Protein AF-A0A226D489-F1 (afdb_monomer_lite)

Sequence (156 aa):
MLGKVRIAKLCAIFLLNLNFVGNIFVGGELDENGRYFLPGKKYPLTLLPILDELDVPSVFRRTHYLKFIFKCVFFEGHCDLIGKWLKPRAMAALFGTCLGCTPFQERNLERWLLGLIDANPTLFRAAMVKVCVDMDVPVGQEDFALLGPFLPTKNS

Foldseek 3Di:
DPPPVVVVCVVVVVVVCLVVDPDPPPDFDAPPVRAGDDPDPPAGQEEDCVCLPDPLLVCLLPVVNVVQLLLLQLHVHDDDPSSSNCNVQVLVLLSLHGGSYDPSCSVCSVVSLVSNCVSPVLSNLLSVLSSCVVVVHDDDPVSVVSCVVNDDDPPD

Organism: Folsomia candida (NCBI:txid158441)

Structure (mmCIF, N/CA/C/O backbone):
data_AF-A0A226D489-F1
#
_entry.id   AF-A0A226D489-F1
#
loop_
_atom_site.group_PDB
_atom_site.id
_atom_site.type_symbol
_atom_site.label_atom_id
_atom_site.label_alt_id
_atom_site.label_comp_id
_atom_site.label_asym_id
_atom_site.label_entity_id
_atom_site.label_seq_id
_atom_site.pdbx_PDB_ins_code
_atom_site.Cartn_x
_atom_site.Cartn_y
_atom_site.Cartn_z
_atom_site.occupancy
_atom_site.B_iso_or_equiv
_atom_site.auth_seq_id
_atom_site.auth_comp_id
_atom_site.auth_asym_id
_atom_site.auth_atom_id
_atom_site.pdbx_PDB_model_num
ATOM 1 N N . MET A 1 1 ? -0.558 6.599 32.856 1.00 37.06 1 MET A N 1
ATOM 2 C CA . MET A 1 1 ? 0.273 6.711 31.633 1.00 37.06 1 MET A CA 1
ATOM 3 C C . MET A 1 1 ? 0.969 5.375 31.326 1.00 37.06 1 MET A C 1
ATOM 5 O O . MET A 1 1 ? 2.162 5.252 31.548 1.00 37.06 1 MET A O 1
ATOM 9 N N . LEU A 1 2 ? 0.240 4.351 30.857 1.00 36.00 2 LEU A N 1
ATOM 10 C CA . LEU A 1 2 ? 0.793 2.990 30.654 1.00 36.00 2 LEU A CA 1
ATOM 11 C C . LEU A 1 2 ? 0.179 2.236 29.448 1.00 36.00 2 LEU A C 1
ATOM 13 O O . LEU A 1 2 ? 0.184 1.012 29.406 1.00 36.00 2 LEU A O 1
ATOM 17 N N . GLY A 1 3 ? -0.359 2.960 28.455 1.00 33.47 3 GLY A N 1
ATOM 18 C CA . GLY A 1 3 ? -1.079 2.366 27.312 1.00 33.47 3 GLY A CA 1
ATOM 19 C C . GLY A 1 3 ? -0.326 2.336 25.975 1.00 33.47 3 GLY A C 1
ATOM 20 O O . GLY A 1 3 ? -0.698 1.587 25.082 1.00 33.47 3 GLY A O 1
ATOM 21 N N . LYS A 1 4 ? 0.760 3.104 25.812 1.00 39.41 4 LYS A N 1
ATOM 22 C CA . LYS A 1 4 ? 1.386 3.330 24.490 1.00 39.41 4 LYS A CA 1
ATOM 23 C C . LYS A 1 4 ? 2.412 2.269 24.051 1.00 39.41 4 LYS A C 1
ATOM 25 O O . LYS A 1 4 ? 2.913 2.340 22.937 1.00 39.41 4 LYS A O 1
ATOM 30 N N . VAL A 1 5 ? 2.732 1.280 24.893 1.00 41.31 5 VAL A N 1
ATOM 31 C CA . VAL A 1 5 ? 3.895 0.382 24.684 1.00 41.31 5 VAL A CA 1
ATOM 32 C C . VAL A 1 5 ? 3.515 -1.010 24.143 1.00 41.31 5 VAL A C 1
ATOM 34 O O . VAL A 1 5 ? 4.391 -1.770 23.738 1.00 41.31 5 VAL A O 1
ATOM 37 N N . ARG A 1 6 ? 2.226 -1.376 24.083 1.00 44.31 6 ARG A N 1
ATOM 38 C CA . ARG A 1 6 ? 1.825 -2.754 23.723 1.00 44.31 6 ARG A CA 1
ATOM 39 C C . ARG A 1 6 ? 1.737 -3.022 22.214 1.00 44.31 6 ARG A C 1
ATOM 41 O O . ARG A 1 6 ? 2.164 -4.088 21.789 1.00 44.31 6 ARG A O 1
ATOM 48 N N . ILE A 1 7 ? 1.305 -2.060 21.396 1.00 45.75 7 ILE A N 1
ATOM 49 C CA . ILE A 1 7 ? 1.211 -2.249 19.931 1.00 45.75 7 ILE A CA 1
ATOM 50 C C . ILE A 1 7 ? 2.583 -2.118 19.260 1.00 45.75 7 ILE A C 1
ATOM 52 O O . ILE A 1 7 ? 2.908 -2.912 18.383 1.00 45.75 7 ILE A O 1
ATOM 56 N N . ALA A 1 8 ? 3.440 -1.207 19.739 1.00 39.81 8 ALA A N 1
ATOM 57 C CA . ALA A 1 8 ? 4.827 -1.138 19.281 1.00 39.81 8 ALA A CA 1
ATOM 58 C C . ALA A 1 8 ? 5.582 -2.441 19.582 1.00 39.81 8 ALA A C 1
ATOM 60 O O . ALA A 1 8 ? 6.357 -2.887 18.750 1.00 39.81 8 ALA A O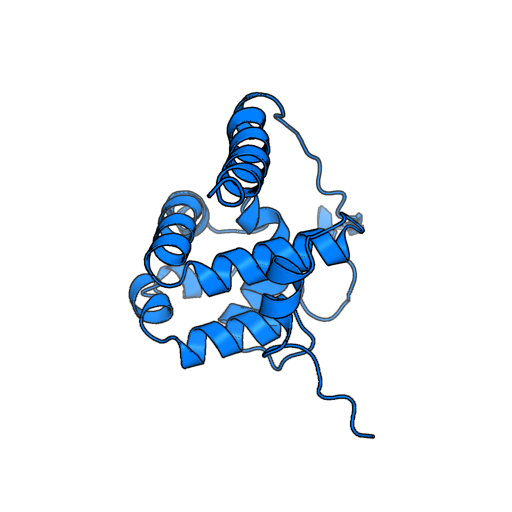 1
ATOM 61 N N . LYS A 1 9 ? 5.307 -3.104 20.718 1.00 37.34 9 LYS A N 1
ATOM 62 C CA . LYS A 1 9 ? 5.885 -4.420 21.029 1.00 37.34 9 LYS A CA 1
ATOM 63 C C . LYS A 1 9 ? 5.275 -5.560 20.217 1.00 37.34 9 LYS A C 1
ATOM 65 O O . LYS A 1 9 ? 6.021 -6.447 19.851 1.00 37.34 9 LYS A O 1
ATOM 70 N N . LEU A 1 10 ? 3.983 -5.551 19.892 1.00 44.59 10 LEU A N 1
ATOM 71 C CA . LEU A 1 10 ? 3.381 -6.604 19.059 1.00 44.59 10 LEU A CA 1
ATOM 72 C C . LEU A 1 10 ? 3.805 -6.499 17.586 1.00 44.59 10 LEU A C 1
ATOM 74 O O . LEU A 1 10 ? 4.189 -7.508 17.008 1.00 44.59 10 LEU A O 1
ATOM 78 N N . CYS A 1 11 ? 3.862 -5.288 17.017 1.00 43.69 11 CYS A N 1
ATOM 79 C CA . CYS A 1 11 ? 4.465 -5.070 15.697 1.00 43.69 11 CYS A CA 1
ATOM 80 C C . CYS A 1 11 ? 5.979 -5.308 15.709 1.00 43.69 11 CYS A C 1
ATOM 82 O O . CYS A 1 11 ? 6.475 -5.944 14.794 1.00 43.69 11 CYS A O 1
ATOM 84 N N . ALA A 1 12 ? 6.722 -4.876 16.737 1.00 44.38 12 ALA A N 1
ATOM 85 C CA . ALA A 1 12 ? 8.160 -5.144 16.813 1.00 44.38 12 ALA A CA 1
ATOM 86 C C . ALA A 1 12 ? 8.476 -6.621 17.061 1.00 44.38 12 ALA A C 1
ATOM 88 O O . ALA A 1 12 ? 9.465 -7.097 16.535 1.00 44.38 12 ALA A O 1
ATOM 89 N N . ILE A 1 13 ? 7.658 -7.372 17.803 1.00 46.84 13 ILE A N 1
ATOM 90 C CA . ILE A 1 13 ? 7.826 -8.825 17.955 1.00 46.84 13 ILE A CA 1
ATOM 91 C C . ILE A 1 13 ? 7.498 -9.531 16.634 1.00 46.84 13 ILE A C 1
ATOM 93 O O . ILE A 1 13 ? 8.199 -10.471 16.279 1.00 46.84 13 ILE A O 1
ATOM 97 N N . PHE A 1 14 ? 6.514 -9.067 15.859 1.00 47.28 14 PHE A N 1
ATOM 98 C CA . PHE A 1 14 ? 6.238 -9.628 14.531 1.00 47.28 14 PHE A CA 1
ATOM 99 C C . PHE A 1 14 ? 7.326 -9.258 13.501 1.00 47.28 14 PHE A C 1
ATOM 101 O O . PHE A 1 14 ? 7.770 -10.116 12.748 1.00 47.28 14 PHE A O 1
ATOM 108 N N . LEU A 1 15 ? 7.842 -8.022 13.539 1.00 44.22 15 LEU A N 1
ATOM 109 C CA . LEU A 1 15 ? 8.953 -7.551 12.701 1.00 44.22 15 LEU A CA 1
ATOM 110 C C . LEU A 1 15 ? 10.313 -8.152 13.113 1.00 44.22 15 LEU A C 1
ATOM 112 O O . LEU A 1 15 ? 11.141 -8.419 12.251 1.00 44.22 15 LEU A O 1
ATOM 116 N N . LEU A 1 16 ? 10.552 -8.426 14.402 1.00 42.50 16 LEU A N 1
ATOM 117 C CA . LEU A 1 16 ? 11.761 -9.116 14.883 1.00 42.50 16 LEU A CA 1
ATOM 118 C C . LEU A 1 16 ? 11.732 -10.615 14.549 1.00 42.50 16 LEU A C 1
ATOM 120 O O . LEU A 1 16 ? 12.789 -11.199 14.318 1.00 42.50 16 LEU A O 1
ATOM 124 N N . ASN A 1 17 ? 10.547 -11.231 14.462 1.00 37.97 17 ASN A N 1
ATOM 125 C CA . ASN A 1 17 ? 10.397 -12.623 14.026 1.00 37.97 17 ASN A CA 1
ATOM 126 C C . ASN A 1 17 ? 10.482 -12.813 12.499 1.00 37.97 17 ASN A C 1
ATOM 128 O O . ASN A 1 17 ? 10.620 -13.952 12.052 1.00 37.97 17 ASN A O 1
ATOM 132 N N . LEU A 1 18 ? 10.496 -11.745 11.690 1.00 43.53 18 LEU A N 1
ATOM 133 C CA . LEU A 1 18 ? 10.786 -11.850 10.249 1.00 43.53 18 LEU A CA 1
ATOM 134 C C . LEU A 1 18 ? 12.237 -12.274 9.953 1.00 43.53 18 LEU A C 1
ATOM 136 O O . LEU A 1 18 ? 12.512 -12.723 8.847 1.00 43.53 18 LEU A O 1
ATOM 140 N N . ASN A 1 19 ? 13.147 -12.228 10.935 1.00 39.47 19 ASN A N 1
ATOM 141 C CA . ASN A 1 19 ? 14.460 -12.877 10.814 1.00 39.47 19 ASN A CA 1
ATOM 142 C C . ASN A 1 19 ? 14.433 -14.385 11.137 1.00 39.47 19 ASN A C 1
ATOM 144 O O . ASN A 1 19 ? 15.434 -15.061 10.918 1.00 39.47 19 ASN A O 1
ATOM 148 N N . PHE A 1 20 ? 13.328 -14.921 11.672 1.00 35.38 20 PHE A N 1
ATOM 149 C CA . PHE A 1 20 ? 13.241 -16.320 12.118 1.00 35.38 20 PHE A CA 1
ATOM 150 C C . PHE A 1 20 ? 12.292 -17.184 11.282 1.00 35.38 20 PHE A C 1
ATOM 152 O O . PHE A 1 20 ? 12.439 -18.403 11.263 1.00 35.38 20 PHE A O 1
ATOM 159 N N . VAL A 1 21 ? 11.354 -16.582 10.547 1.00 38.12 21 VAL A N 1
ATOM 160 C CA . VAL A 1 21 ? 10.438 -17.317 9.666 1.00 38.12 21 VAL A CA 1
ATOM 161 C C . VAL A 1 21 ? 10.729 -16.963 8.213 1.00 38.12 21 VAL A C 1
ATOM 163 O O . VAL A 1 21 ? 9.963 -16.281 7.536 1.00 38.12 21 VAL A O 1
ATOM 166 N N . GLY A 1 22 ? 11.857 -17.472 7.717 1.00 36.16 22 GLY A N 1
ATOM 167 C CA . GLY A 1 22 ? 11.938 -17.801 6.300 1.00 36.16 22 GLY A CA 1
ATOM 168 C C . GLY A 1 22 ? 10.793 -18.766 5.983 1.00 36.16 22 GLY A C 1
ATOM 169 O O . GLY A 1 22 ? 10.667 -19.798 6.638 1.00 36.16 22 GLY A O 1
ATOM 170 N N . ASN A 1 23 ? 9.963 -18.414 5.001 1.00 37.91 23 ASN A N 1
ATOM 171 C CA . ASN A 1 23 ? 8.791 -19.162 4.526 1.00 37.91 23 ASN A CA 1
ATOM 172 C C . ASN A 1 23 ? 7.505 -19.043 5.364 1.00 37.91 23 ASN A C 1
ATOM 174 O O . ASN A 1 23 ? 6.946 -20.046 5.803 1.00 37.91 23 ASN A O 1
ATOM 178 N N . ILE A 1 24 ? 6.925 -17.842 5.460 1.00 38.03 24 ILE A N 1
ATOM 179 C CA . ILE A 1 24 ? 5.455 -17.765 5.460 1.00 38.03 24 ILE A CA 1
ATOM 180 C C . ILE A 1 24 ? 5.022 -17.890 3.997 1.00 38.03 24 ILE A C 1
ATOM 182 O O . ILE A 1 24 ? 5.008 -16.916 3.246 1.00 38.03 24 ILE A O 1
ATOM 186 N N . PHE A 1 25 ? 4.728 -19.123 3.577 1.00 34.50 25 PHE A N 1
ATOM 187 C CA . PHE A 1 25 ? 4.039 -19.397 2.319 1.00 34.50 25 PHE A CA 1
ATOM 188 C C . PHE A 1 25 ? 2.652 -18.748 2.402 1.00 34.50 25 PHE A C 1
ATOM 190 O O . PHE A 1 25 ? 1.733 -19.287 3.017 1.00 34.50 25 PHE A O 1
ATOM 197 N N . VAL A 1 26 ? 2.501 -17.565 1.808 1.00 41.53 26 VAL A N 1
ATOM 198 C CA . VAL A 1 26 ? 1.180 -17.022 1.487 1.00 41.53 26 VAL A CA 1
ATOM 199 C C . VAL A 1 26 ? 0.611 -17.956 0.422 1.00 41.53 26 VAL A C 1
ATOM 201 O O . VAL A 1 26 ? 1.061 -17.934 -0.721 1.00 41.53 26 VAL A O 1
ATOM 204 N N . GLY A 1 27 ? -0.296 -18.850 0.824 1.00 32.16 27 GLY A N 1
ATOM 205 C CA . GLY A 1 27 ? -0.934 -19.825 -0.057 1.00 32.16 27 GLY A CA 1
ATOM 206 C C . GLY A 1 27 ? -1.746 -19.132 -1.147 1.00 32.16 27 GLY A C 1
ATOM 207 O O . GLY A 1 27 ? -2.920 -18.837 -0.956 1.00 32.16 27 GLY A O 1
ATOM 208 N N . GLY A 1 28 ? -1.107 -18.837 -2.277 1.00 39.47 28 GLY A N 1
ATOM 209 C CA . GLY A 1 28 ?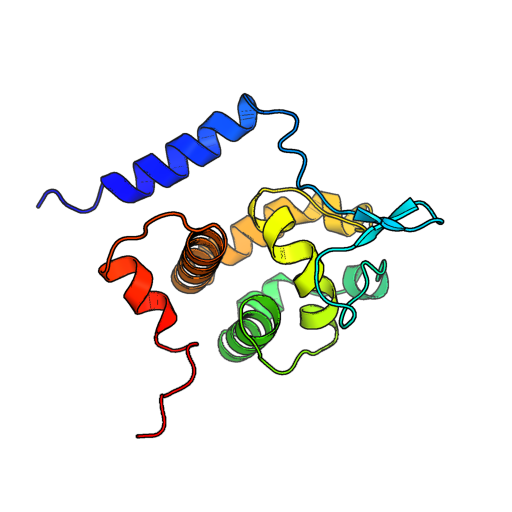 -1.781 -18.535 -3.533 1.00 39.47 28 GLY A CA 1
ATOM 210 C C . GLY A 1 28 ? -1.938 -19.821 -4.337 1.00 39.47 28 GLY A C 1
ATOM 211 O O . GLY A 1 28 ? -0.993 -20.602 -4.437 1.00 39.47 28 GLY A O 1
ATOM 212 N N . GLU A 1 29 ? -3.118 -20.048 -4.908 1.00 36.03 29 GLU A N 1
ATOM 213 C CA . GLU A 1 29 ? -3.318 -21.117 -5.890 1.00 36.03 29 GLU A CA 1
ATOM 214 C C . GLU A 1 29 ? -2.560 -20.760 -7.173 1.00 36.03 29 GLU A C 1
ATOM 216 O O . GLU A 1 29 ? -2.639 -19.630 -7.659 1.00 36.03 29 GLU A O 1
ATOM 221 N N . LEU A 1 30 ? -1.797 -21.710 -7.712 1.00 42.62 30 LEU A N 1
ATOM 222 C CA . LEU A 1 30 ? -1.154 -21.578 -9.018 1.00 42.62 30 LEU A CA 1
ATOM 223 C C . LEU A 1 30 ? -2.145 -22.021 -10.100 1.00 42.62 30 LEU A C 1
ATOM 225 O O . LEU A 1 30 ? -2.781 -23.063 -9.949 1.00 42.62 30 LEU A O 1
ATOM 229 N N . ASP A 1 31 ? -2.279 -21.263 -11.191 1.00 50.69 31 ASP A N 1
ATOM 230 C CA . ASP A 1 31 ? -2.982 -21.778 -12.372 1.00 50.69 31 ASP A CA 1
ATOM 231 C C . ASP A 1 31 ? -2.169 -22.873 -13.079 1.00 50.69 31 ASP A C 1
ATOM 233 O O . ASP A 1 31 ? -0.998 -23.117 -12.785 1.00 50.69 31 ASP A O 1
ATOM 237 N N . GLU A 1 32 ? -2.786 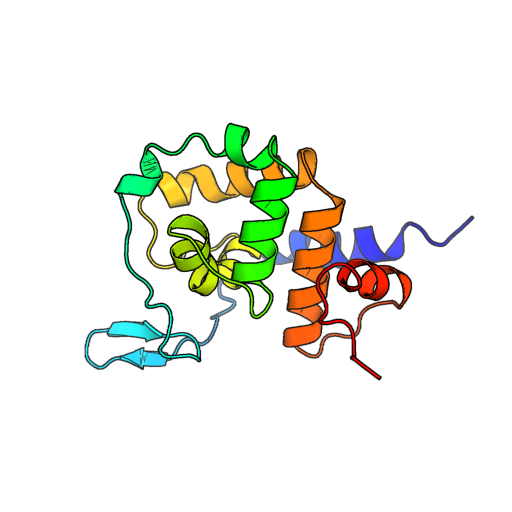-23.500 -14.079 1.00 47.47 32 GLU A N 1
ATOM 238 C CA . GLU A 1 32 ? -2.161 -24.472 -14.987 1.00 47.47 32 GLU A CA 1
ATOM 239 C C . GLU A 1 32 ? -0.910 -23.945 -15.725 1.00 47.47 32 GLU A C 1
ATOM 241 O O . GLU A 1 32 ? -0.168 -24.725 -16.314 1.00 47.47 32 GLU A O 1
ATOM 246 N N . ASN A 1 33 ? -0.640 -22.635 -15.654 1.00 54.25 33 ASN A N 1
ATOM 247 C CA . ASN A 1 33 ? 0.531 -21.972 -16.224 1.00 54.25 33 ASN A CA 1
ATOM 248 C C . ASN A 1 33 ? 1.537 -21.498 -15.151 1.00 54.25 33 ASN A C 1
ATOM 250 O O . ASN A 1 33 ? 2.470 -20.762 -15.477 1.00 54.25 33 ASN A O 1
ATOM 254 N N . GLY A 1 34 ? 1.363 -21.873 -13.878 1.00 44.94 34 GLY A N 1
ATOM 255 C CA . GLY A 1 34 ? 2.273 -21.514 -12.787 1.00 44.94 34 GLY A CA 1
ATOM 256 C C . GLY A 1 34 ? 2.186 -20.054 -12.325 1.00 44.94 34 GLY A C 1
ATOM 257 O O . GLY A 1 34 ? 3.137 -19.536 -11.738 1.00 44.94 34 GLY A O 1
ATOM 258 N N . ARG A 1 35 ? 1.074 -19.358 -12.581 1.00 48.03 35 ARG A N 1
ATOM 259 C CA . ARG A 1 35 ? 0.834 -17.986 -12.108 1.00 48.03 35 ARG A CA 1
ATOM 260 C C . ARG A 1 35 ? 0.079 -18.015 -10.785 1.00 48.03 35 ARG A C 1
ATOM 262 O O . ARG A 1 35 ? -0.933 -18.692 -10.676 1.00 48.03 35 ARG A O 1
ATOM 269 N N . TYR A 1 36 ? 0.543 -17.246 -9.803 1.00 44.56 36 TYR A N 1
ATOM 270 C CA . TYR A 1 36 ? -0.136 -17.092 -8.515 1.00 44.56 36 TYR A CA 1
ATOM 271 C C . TYR A 1 36 ? -1.468 -16.341 -8.681 1.00 44.56 36 TYR A C 1
ATOM 273 O O . TYR A 1 36 ? -1.517 -15.261 -9.275 1.00 44.56 36 TYR A O 1
ATOM 281 N N . PHE A 1 37 ? -2.542 -16.888 -8.117 1.00 39.44 37 PHE A N 1
ATOM 282 C CA . PHE A 1 37 ? -3.850 -16.254 -8.000 1.00 39.44 37 PHE A CA 1
ATOM 283 C C . PHE A 1 37 ? -4.221 -16.108 -6.525 1.00 39.44 37 PHE A C 1
ATOM 285 O O . PHE A 1 37 ? -4.207 -17.061 -5.749 1.00 39.44 37 PHE A O 1
ATOM 292 N N . LEU A 1 38 ? -4.568 -14.880 -6.146 1.00 41.78 38 LEU A N 1
ATOM 293 C CA . LEU A 1 38 ? -5.295 -14.593 -4.912 1.00 41.78 38 LEU A CA 1
ATOM 294 C C . LEU A 1 38 ? -6.801 -14.576 -5.222 1.00 41.78 38 LEU A C 1
ATOM 296 O O . LEU A 1 38 ? -7.181 -14.302 -6.368 1.00 41.78 38 LEU A O 1
ATOM 300 N N . PRO A 1 39 ? -7.678 -14.853 -4.241 1.00 36.59 39 PRO A N 1
ATOM 301 C CA . PRO A 1 39 ? -9.111 -14.961 -4.483 1.00 36.59 39 PRO A CA 1
ATOM 302 C C . PRO A 1 39 ? -9.689 -13.652 -5.048 1.00 36.59 39 PRO A C 1
ATOM 304 O O . PRO A 1 39 ? -9.613 -12.591 -4.431 1.00 36.59 39 PRO A O 1
ATOM 307 N N . GLY A 1 40 ? -10.287 -13.746 -6.241 1.00 45.00 40 GLY A N 1
ATOM 308 C CA . GLY A 1 40 ? -10.993 -12.652 -6.912 1.00 45.00 40 GLY A CA 1
ATOM 309 C C . GLY A 1 40 ? -10.454 -12.357 -8.313 1.00 45.00 40 GLY A C 1
ATOM 310 O O . GLY A 1 40 ? -9.514 -11.588 -8.483 1.00 45.00 40 GLY A O 1
ATOM 311 N N . LYS A 1 41 ? -11.131 -12.890 -9.340 1.00 54.12 41 LYS A N 1
ATOM 312 C CA . LYS A 1 41 ? -10.853 -12.786 -10.794 1.00 54.12 41 LYS A CA 1
ATOM 313 C C . LYS A 1 41 ? -10.654 -11.361 -11.377 1.00 54.12 41 LYS A C 1
ATOM 315 O O . LYS A 1 41 ? -10.539 -11.218 -12.589 1.00 54.12 41 LYS A O 1
ATOM 320 N N . LYS A 1 42 ? -10.657 -10.293 -10.568 1.00 63.34 42 LYS A N 1
ATOM 321 C CA . LYS A 1 42 ? -10.723 -8.890 -11.018 1.00 63.34 42 LYS A CA 1
ATOM 322 C C . LYS A 1 42 ? -9.354 -8.238 -11.269 1.00 63.34 42 LYS A C 1
ATOM 324 O O . LYS A 1 42 ? -9.297 -7.305 -12.066 1.00 63.34 42 LYS A O 1
ATOM 329 N N . TYR A 1 43 ? -8.272 -8.710 -10.638 1.00 68.12 43 TYR A N 1
ATOM 330 C CA . TYR A 1 43 ? -6.932 -8.113 -10.776 1.00 68.12 43 TYR A CA 1
ATOM 331 C C . TYR A 1 43 ? -5.830 -9.189 -10.823 1.00 68.12 43 TYR A C 1
ATOM 333 O O . TYR A 1 43 ? -5.408 -9.661 -9.768 1.00 68.12 43 TYR A O 1
ATOM 341 N N . PRO A 1 44 ? -5.364 -9.602 -12.017 1.00 74.38 44 PRO A N 1
ATOM 342 C CA . PRO A 1 44 ? -4.305 -10.604 -12.133 1.00 74.38 44 PRO A CA 1
ATOM 343 C C . PRO A 1 44 ? -2.948 -10.066 -11.652 1.00 74.38 44 PRO A C 1
ATOM 345 O O . PRO A 1 44 ? -2.668 -8.866 -11.745 1.00 74.38 44 PRO A O 1
ATOM 348 N N . LEU A 1 45 ? -2.075 -10.965 -11.181 1.00 80.38 45 LEU A N 1
ATOM 349 C CA . LEU A 1 45 ? -0.669 -10.661 -10.900 1.00 80.38 45 LEU A CA 1
ATOM 350 C C . LEU A 1 45 ? 0.099 -10.446 -12.214 1.00 80.38 45 LEU A C 1
ATOM 352 O O . LEU A 1 45 ? 0.792 -11.324 -12.716 1.00 80.38 45 LEU A O 1
ATOM 356 N N . THR A 1 46 ? -0.040 -9.247 -12.777 1.00 79.56 46 THR A N 1
ATOM 357 C CA . THR A 1 46 ? 0.646 -8.833 -14.006 1.00 79.56 46 THR A CA 1
ATOM 358 C C . THR A 1 46 ? 1.870 -7.994 -13.676 1.00 79.56 46 THR A C 1
ATOM 360 O O . THR A 1 46 ? 1.791 -7.074 -12.856 1.00 79.56 46 THR A O 1
ATOM 363 N N . LEU A 1 47 ? 2.996 -8.298 -14.317 1.00 82.62 47 LEU A N 1
ATOM 364 C CA . LEU A 1 47 ? 4.208 -7.488 -14.254 1.00 82.62 47 LEU A CA 1
ATOM 365 C C . LEU A 1 47 ? 3.978 -6.164 -15.002 1.00 82.62 47 LEU A C 1
ATOM 367 O O . LEU A 1 47 ? 3.511 -6.172 -16.139 1.00 82.62 47 LEU A O 1
ATOM 371 N N . LEU A 1 48 ? 4.291 -5.029 -14.374 1.00 86.25 48 LEU A N 1
ATOM 372 C CA . LEU A 1 48 ? 4.103 -3.698 -14.966 1.00 86.25 48 LEU A CA 1
ATOM 373 C C . LEU A 1 48 ? 5.397 -2.883 -14.874 1.00 86.25 48 LEU A C 1
ATOM 375 O O . LEU A 1 48 ? 5.562 -2.122 -13.921 1.00 86.25 48 LEU A O 1
ATOM 379 N N . PRO A 1 49 ? 6.301 -3.010 -15.862 1.00 87.81 49 PRO A N 1
ATOM 380 C CA . PRO A 1 49 ? 7.566 -2.273 -15.885 1.00 87.81 49 PRO A CA 1
ATOM 381 C C . PRO A 1 49 ? 7.388 -0.761 -16.006 1.00 87.81 49 PRO A C 1
ATOM 383 O O . PRO A 1 49 ? 8.223 -0.008 -15.532 1.00 87.81 49 PRO A O 1
ATOM 386 N N . ILE A 1 50 ? 6.277 -0.299 -16.589 1.00 85.62 50 ILE A N 1
ATOM 387 C CA . ILE A 1 50 ? 5.972 1.135 -16.707 1.00 85.62 50 ILE A CA 1
ATOM 388 C C . ILE A 1 50 ? 5.879 1.842 -15.343 1.00 85.62 50 ILE A C 1
ATOM 390 O O . ILE A 1 50 ? 6.017 3.057 -15.263 1.00 85.62 50 ILE A O 1
ATOM 394 N N . LEU A 1 51 ? 5.658 1.094 -14.256 1.00 88.00 51 LEU A N 1
ATOM 395 C CA . LEU A 1 51 ? 5.654 1.645 -12.901 1.00 88.00 51 LEU A CA 1
ATOM 396 C C . LEU A 1 51 ? 7.065 1.838 -12.322 1.00 88.00 51 LEU A C 1
ATOM 398 O O . LEU A 1 51 ? 7.188 2.435 -11.257 1.00 88.00 51 LEU A O 1
ATOM 402 N N . ASP A 1 52 ? 8.121 1.389 -13.004 1.00 91.06 52 ASP A N 1
ATOM 403 C CA . ASP A 1 52 ? 9.509 1.580 -12.558 1.00 91.06 52 ASP A CA 1
ATOM 404 C C . ASP A 1 52 ? 9.945 3.049 -12.682 1.00 91.06 52 ASP A C 1
ATOM 406 O O . ASP A 1 52 ? 10.796 3.513 -11.928 1.00 91.06 52 ASP A O 1
ATOM 410 N N . GLU A 1 53 ? 9.317 3.804 -13.584 1.00 91.44 53 GLU A N 1
ATOM 411 C CA . GLU A 1 53 ? 9.560 5.238 -13.789 1.00 91.44 53 GLU A CA 1
ATOM 412 C C . GLU A 1 53 ? 8.765 6.128 -12.815 1.00 91.44 53 GLU A C 1
ATOM 414 O O . GLU A 1 53 ? 8.892 7.354 -12.823 1.00 91.44 53 GLU A O 1
ATOM 419 N N . LEU A 1 54 ? 7.923 5.531 -11.966 1.00 89.31 54 LEU A N 1
ATOM 420 C CA . LEU A 1 54 ? 7.067 6.264 -11.042 1.00 89.31 54 LEU A CA 1
ATOM 421 C C . LEU A 1 54 ? 7.883 6.903 -9.905 1.00 89.31 54 LEU A C 1
ATOM 423 O O . LEU A 1 54 ? 8.542 6.215 -9.125 1.00 89.31 54 LEU A O 1
ATOM 427 N N . ASP A 1 55 ? 7.728 8.216 -9.711 1.00 90.75 55 ASP A N 1
ATOM 428 C CA . ASP A 1 55 ? 8.216 8.910 -8.511 1.00 90.75 55 ASP A CA 1
ATOM 429 C C . ASP A 1 55 ? 7.316 8.592 -7.302 1.00 90.75 55 ASP A C 1
ATOM 431 O O . ASP A 1 55 ? 6.425 9.364 -6.928 1.00 90.75 55 ASP A O 1
ATOM 435 N N . VAL A 1 56 ? 7.536 7.426 -6.691 1.00 89.75 56 VAL A N 1
ATOM 436 C CA . VAL A 1 56 ? 6.800 6.943 -5.510 1.00 89.75 56 VAL A CA 1
ATOM 437 C C . VAL A 1 56 ? 6.810 7.950 -4.341 1.00 89.75 56 VAL A C 1
ATOM 439 O O . VAL A 1 56 ? 5.739 8.207 -3.782 1.00 89.75 56 VAL A O 1
ATOM 442 N N . PRO A 1 57 ? 7.933 8.608 -3.987 1.00 88.06 57 PRO A N 1
ATOM 443 C CA . PRO A 1 57 ? 7.926 9.690 -3.000 1.00 88.06 57 PRO A CA 1
ATOM 444 C C . PRO A 1 57 ? 6.895 10.795 -3.273 1.00 88.06 57 PRO A C 1
ATOM 446 O O . PRO A 1 57 ? 6.268 11.299 -2.338 1.00 88.06 57 PRO A O 1
ATOM 449 N N . SER A 1 58 ? 6.670 11.177 -4.536 1.00 89.38 58 SER A N 1
ATOM 450 C CA . SER A 1 58 ? 5.636 12.171 -4.866 1.00 89.38 58 SER A CA 1
ATOM 451 C C . SER A 1 58 ? 4.215 11.680 -4.606 1.00 89.38 58 SER A C 1
ATOM 453 O O . SER A 1 58 ? 3.363 12.479 -4.207 1.00 89.38 58 SER A O 1
ATOM 455 N N . VAL A 1 59 ? 3.965 10.380 -4.781 1.00 89.75 59 VAL A N 1
ATOM 456 C CA . VAL A 1 59 ? 2.673 9.749 -4.490 1.00 89.75 59 VAL A CA 1
ATOM 457 C C . VAL A 1 59 ? 2.378 9.848 -2.997 1.00 89.75 59 VAL A C 1
ATOM 459 O O . VAL A 1 59 ? 1.281 10.259 -2.615 1.00 89.75 59 VAL A O 1
ATOM 462 N N . PHE A 1 60 ? 3.369 9.573 -2.145 1.00 90.00 60 PHE A N 1
ATOM 463 C CA . PHE A 1 60 ? 3.207 9.641 -0.689 1.00 90.00 60 PHE A CA 1
ATOM 464 C C . PHE A 1 60 ? 2.929 11.054 -0.170 1.00 90.00 60 PHE A C 1
ATOM 466 O O . PHE A 1 60 ? 2.182 11.215 0.796 1.00 90.00 60 PHE A O 1
ATOM 473 N N . ARG A 1 61 ? 3.455 12.088 -0.840 1.00 88.56 61 ARG A N 1
ATOM 474 C CA . ARG A 1 61 ? 3.164 13.494 -0.508 1.00 88.56 61 ARG A CA 1
ATOM 475 C C . ARG A 1 61 ? 1.714 13.896 -0.807 1.00 88.56 61 ARG A C 1
ATOM 477 O O . ARG A 1 61 ? 1.215 14.862 -0.237 1.00 88.56 61 ARG A O 1
ATOM 484 N N . ARG A 1 62 ? 1.012 13.177 -1.690 1.00 91.62 62 ARG A N 1
ATOM 485 C CA . ARG A 1 62 ? -0.370 13.481 -2.097 1.00 91.62 62 ARG A CA 1
ATOM 486 C C . ARG A 1 62 ? -1.366 12.656 -1.283 1.00 91.62 62 ARG A C 1
ATOM 488 O O . ARG A 1 62 ? -1.945 11.695 -1.785 1.00 91.62 62 ARG A O 1
ATOM 495 N N . THR A 1 63 ? -1.633 13.062 -0.041 1.00 88.19 63 THR A N 1
ATOM 496 C CA . THR A 1 63 ? -2.487 12.311 0.902 1.00 88.19 63 THR A CA 1
ATOM 497 C C . THR A 1 63 ? -3.867 11.938 0.343 1.00 88.19 63 THR A C 1
ATOM 499 O O . THR A 1 63 ? -4.346 10.835 0.592 1.00 88.19 63 THR A O 1
ATOM 502 N N . HIS A 1 64 ? -4.521 12.815 -0.431 1.00 90.62 64 HIS A N 1
ATOM 503 C CA . HIS A 1 64 ? -5.807 12.496 -1.070 1.00 90.62 64 HIS A CA 1
ATOM 504 C C . HIS A 1 64 ? -5.686 11.317 -2.047 1.00 90.62 64 HIS A C 1
ATOM 506 O O . HIS A 1 64 ? -6.481 10.380 -2.004 1.00 90.62 64 HIS A O 1
ATOM 512 N N . TYR A 1 65 ? -4.666 11.353 -2.906 1.00 91.38 65 TYR A N 1
ATOM 513 C CA . TYR A 1 65 ? -4.428 10.313 -3.899 1.00 91.38 65 TYR A CA 1
ATOM 514 C C . TYR A 1 65 ? -4.023 8.991 -3.242 1.00 91.38 65 TYR A C 1
ATOM 516 O O . TYR A 1 65 ? -4.529 7.932 -3.601 1.00 91.38 65 TYR A O 1
ATOM 524 N N . LEU A 1 66 ? -3.206 9.056 -2.193 1.00 91.25 66 LEU A N 1
ATOM 525 C CA . LEU A 1 66 ? -2.833 7.879 -1.423 1.00 91.25 66 LEU A CA 1
ATOM 526 C C . LEU A 1 66 ? -4.042 7.241 -0.721 1.00 91.25 66 LEU A C 1
ATOM 528 O O . LEU A 1 66 ? -4.193 6.025 -0.759 1.00 91.25 66 LEU A O 1
ATOM 532 N N . LYS A 1 67 ? -4.957 8.040 -0.151 1.00 91.75 67 LYS A N 1
ATOM 533 C CA . LYS A 1 67 ? -6.234 7.542 0.397 1.00 91.75 67 LYS A CA 1
ATOM 534 C C . LYS A 1 67 ? -7.113 6.892 -0.675 1.00 91.75 67 LYS A C 1
ATOM 536 O O . LYS A 1 67 ? -7.799 5.918 -0.379 1.00 91.75 67 LYS A O 1
ATOM 541 N N . PHE A 1 68 ? -7.101 7.413 -1.900 1.00 91.62 68 PHE A N 1
ATOM 542 C CA . PHE A 1 68 ? -7.803 6.808 -3.032 1.00 91.62 68 PHE A CA 1
ATOM 543 C C . PHE A 1 68 ? -7.215 5.432 -3.393 1.00 91.62 68 PHE A C 1
ATOM 545 O O . PHE A 1 68 ? -7.958 4.450 -3.421 1.00 91.62 68 PHE A O 1
ATOM 552 N N . ILE A 1 69 ? -5.889 5.329 -3.556 1.00 91.69 69 ILE A N 1
ATOM 553 C CA . ILE A 1 69 ? -5.197 4.045 -3.785 1.00 91.69 69 ILE A CA 1
ATOM 554 C C . ILE A 1 69 ? -5.486 3.077 -2.633 1.00 91.69 69 ILE A C 1
ATOM 556 O O . ILE A 1 69 ? -5.805 1.913 -2.852 1.00 91.69 69 ILE A O 1
ATOM 560 N N . PHE A 1 70 ? -5.442 3.565 -1.398 1.00 91.44 70 PHE A N 1
ATOM 561 C CA . PHE A 1 70 ? -5.715 2.774 -0.207 1.00 91.44 70 PHE A CA 1
ATOM 562 C C . PHE A 1 70 ? -7.132 2.184 -0.197 1.00 91.44 70 PHE A C 1
ATOM 564 O O . PHE A 1 70 ? -7.300 0.989 0.047 1.00 91.44 70 PHE A O 1
ATOM 571 N N . LYS A 1 71 ? -8.148 2.993 -0.534 1.00 90.56 71 LYS A N 1
ATOM 572 C CA . LYS A 1 71 ? -9.532 2.521 -0.707 1.00 90.56 71 LYS A CA 1
ATOM 573 C C . LYS A 1 71 ? -9.644 1.469 -1.803 1.00 90.56 71 LYS A C 1
ATOM 575 O O . LYS A 1 71 ? -10.378 0.507 -1.629 1.00 90.56 71 LYS A O 1
ATOM 580 N N . CYS A 1 72 ? -8.936 1.630 -2.917 1.00 90.62 72 CY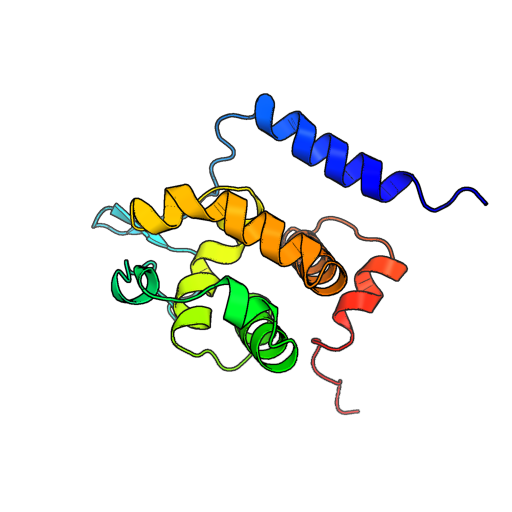S A N 1
ATOM 581 C CA . CYS A 1 72 ? -8.889 0.601 -3.952 1.00 90.62 72 CYS A CA 1
ATOM 582 C C . CYS A 1 72 ? -8.318 -0.715 -3.413 1.00 90.62 72 CYS A C 1
ATOM 584 O O . CYS A 1 72 ? -8.898 -1.775 -3.634 1.00 90.62 72 CYS A O 1
ATOM 586 N N . VAL A 1 73 ? -7.167 -0.651 -2.746 1.00 91.00 73 VAL A N 1
ATOM 587 C CA . VAL A 1 73 ? -6.374 -1.826 -2.376 1.00 91.00 73 VAL A CA 1
ATOM 588 C C . VAL A 1 73 ? -7.047 -2.625 -1.266 1.00 91.00 73 VAL A C 1
ATOM 590 O O . VAL A 1 73 ? -7.281 -3.819 -1.434 1.00 91.00 73 VAL A O 1
ATOM 593 N N . PHE A 1 74 ? -7.398 -1.960 -0.168 1.00 89.31 74 PHE A N 1
ATOM 594 C CA . PHE A 1 74 ? -7.852 -2.613 1.061 1.00 89.31 74 PHE A C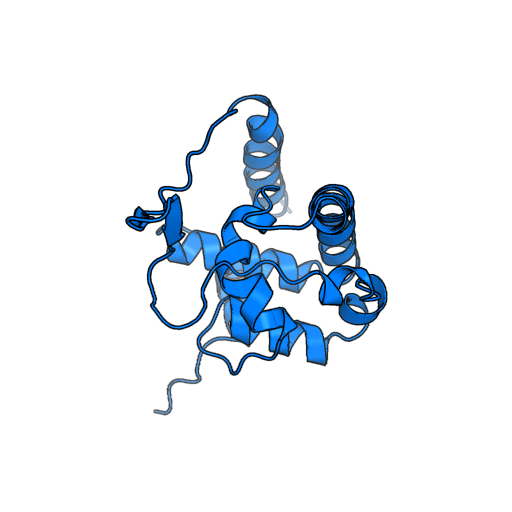A 1
ATOM 595 C C . PHE A 1 74 ? -9.377 -2.636 1.223 1.00 89.31 74 PHE A C 1
ATOM 597 O O . PHE A 1 74 ? -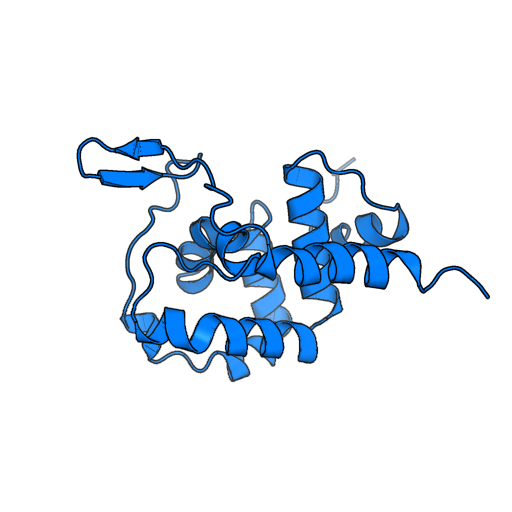9.902 -3.351 2.075 1.00 89.31 74 PHE A O 1
ATOM 604 N N . PHE A 1 75 ? -10.098 -1.865 0.408 1.00 86.06 75 PHE A N 1
ATOM 605 C CA . PHE A 1 75 ? -11.557 -1.774 0.430 1.00 86.06 75 PHE A CA 1
ATOM 606 C C . PHE A 1 75 ? -12.119 -1.977 -0.988 1.00 86.06 75 PHE A C 1
ATOM 608 O O . PHE A 1 75 ? -11.393 -2.222 -1.958 1.00 86.06 75 PHE A O 1
ATOM 615 N N . GLU A 1 76 ? -13.439 -1.895 -1.134 1.00 81.38 76 GLU A N 1
ATOM 616 C CA . GLU A 1 76 ? -14.125 -2.013 -2.427 1.00 81.38 76 GLU A CA 1
ATOM 617 C C . GLU A 1 76 ? -14.180 -0.673 -3.184 1.00 81.38 76 GLU A C 1
ATOM 619 O O . GLU A 1 76 ? -15.225 -0.238 -3.661 1.00 81.38 76 GLU A O 1
ATOM 624 N N . GLY A 1 77 ? -13.038 0.014 -3.285 1.00 83.00 77 GLY A N 1
ATOM 625 C CA . GLY A 1 77 ? -12.919 1.280 -4.009 1.00 83.00 77 GLY A CA 1
ATOM 626 C C . GLY A 1 77 ? -12.671 1.132 -5.516 1.00 83.00 77 GLY A C 1
ATOM 627 O O . GLY A 1 77 ? -12.256 0.082 -6.015 1.00 83.00 77 GLY A O 1
ATOM 628 N N . HIS A 1 78 ? -12.863 2.235 -6.246 1.00 85.50 78 HIS A N 1
ATOM 629 C CA . HIS A 1 78 ? -12.395 2.363 -7.628 1.00 85.50 78 HIS A CA 1
ATOM 630 C C . HIS A 1 78 ? -10.866 2.352 -7.686 1.00 85.50 78 HIS A C 1
ATOM 632 O O . HIS A 1 78 ? -10.214 3.012 -6.883 1.00 85.50 78 HIS A O 1
ATOM 638 N N . CYS A 1 79 ? -10.311 1.627 -8.658 1.00 85.25 79 CYS A N 1
ATOM 639 C CA . CYS A 1 79 ? -8.874 1.417 -8.808 1.00 85.25 79 CYS A CA 1
ATOM 640 C C . CYS A 1 79 ? -8.336 2.036 -10.098 1.00 85.25 79 CYS A C 1
ATOM 642 O O . CYS A 1 79 ? -8.850 1.757 -11.186 1.00 85.25 79 CYS A O 1
ATOM 644 N N . ASP A 1 80 ? -7.257 2.803 -9.976 1.00 87.69 80 ASP A N 1
ATOM 645 C CA . ASP A 1 80 ? -6.405 3.217 -11.088 1.00 87.69 80 ASP A CA 1
ATOM 646 C C . ASP A 1 80 ? -5.322 2.164 -11.382 1.00 87.69 80 ASP A C 1
ATOM 648 O O . ASP A 1 80 ? -5.323 1.077 -10.806 1.00 87.69 80 ASP A O 1
ATOM 652 N N . LEU A 1 81 ? -4.395 2.459 -12.296 1.00 87.31 81 LEU A N 1
ATOM 653 C CA . LEU A 1 81 ? -3.345 1.514 -12.684 1.00 87.31 81 LEU A CA 1
ATOM 654 C C . LEU A 1 81 ? -2.488 1.060 -11.488 1.00 87.31 81 LEU A C 1
ATOM 656 O O . LEU A 1 81 ? -2.246 -0.137 -11.336 1.00 87.31 81 LEU A O 1
ATOM 660 N N . ILE A 1 82 ? -2.086 1.996 -10.621 1.00 89.25 82 ILE A N 1
ATOM 661 C CA . ILE A 1 82 ? -1.264 1.708 -9.438 1.00 89.25 82 ILE A CA 1
ATOM 662 C C . ILE A 1 82 ? -2.048 0.854 -8.446 1.00 89.25 82 ILE A C 1
ATOM 664 O O . ILE A 1 82 ? -1.550 -0.171 -7.990 1.00 89.25 82 ILE A O 1
ATOM 668 N N . GLY A 1 83 ? -3.291 1.227 -8.141 1.00 89.06 83 GLY A N 1
ATOM 669 C CA . GLY A 1 83 ? -4.152 0.472 -7.241 1.00 89.06 83 GLY A CA 1
ATOM 670 C C . GLY A 1 83 ? -4.419 -0.948 -7.743 1.00 89.06 83 GLY A C 1
ATOM 671 O O . GLY A 1 83 ? -4.343 -1.891 -6.962 1.00 89.06 83 GLY A O 1
ATOM 672 N N . LYS A 1 84 ? -4.655 -1.130 -9.050 1.00 86.81 84 LYS A N 1
ATOM 673 C CA . LYS A 1 84 ? -4.823 -2.459 -9.667 1.00 86.81 84 LYS A CA 1
ATOM 674 C C . LYS A 1 84 ? -3.571 -3.319 -9.541 1.00 86.81 84 LYS A C 1
ATOM 676 O O . LYS A 1 84 ? -3.684 -4.514 -9.291 1.00 86.81 84 LYS A O 1
ATOM 681 N N . TRP A 1 85 ? -2.396 -2.718 -9.716 1.00 87.75 85 TRP A N 1
ATOM 682 C CA . TRP A 1 85 ? -1.120 -3.408 -9.559 1.00 87.75 85 TRP A CA 1
ATOM 683 C C . TRP A 1 85 ? -0.831 -3.757 -8.098 1.00 87.75 85 TRP A C 1
ATOM 685 O O . TRP A 1 85 ? -0.407 -4.875 -7.800 1.00 87.75 85 TRP A O 1
ATOM 695 N N . LEU A 1 86 ? -1.100 -2.826 -7.184 1.00 89.81 86 LEU A N 1
ATOM 696 C CA . LEU A 1 86 ? -0.801 -2.977 -5.767 1.00 89.81 86 LEU A CA 1
ATOM 697 C C . LEU A 1 86 ? -1.779 -3.926 -5.073 1.00 89.81 86 LEU A C 1
ATOM 699 O O . LEU A 1 86 ? -1.365 -4.664 -4.193 1.00 89.81 86 LEU A O 1
ATOM 703 N N . LYS A 1 87 ? -3.054 -3.965 -5.472 1.00 88.69 87 LYS A N 1
ATOM 704 C CA . LYS A 1 87 ? -4.096 -4.761 -4.806 1.00 88.69 87 LYS A CA 1
ATOM 705 C C . LYS A 1 87 ? -3.742 -6.241 -4.595 1.00 88.69 87 LYS A C 1
ATOM 707 O O . LYS A 1 87 ? -3.779 -6.670 -3.445 1.00 88.69 87 LYS A O 1
ATOM 712 N N . PRO A 1 88 ? -3.333 -7.015 -5.618 1.00 87.19 88 PRO A N 1
ATOM 713 C CA . PRO A 1 88 ? -2.926 -8.408 -5.420 1.00 87.19 88 PRO A CA 1
ATOM 714 C C . PRO A 1 88 ? -1.548 -8.554 -4.747 1.00 87.19 88 PRO A C 1
ATOM 716 O O . PRO A 1 88 ? -1.132 -9.660 -4.429 1.00 87.19 88 PRO A O 1
ATOM 719 N N . ARG A 1 89 ? -0.807 -7.460 -4.537 1.00 88.75 89 ARG A N 1
ATOM 720 C CA . ARG A 1 89 ? 0.523 -7.464 -3.906 1.00 88.75 89 ARG A CA 1
ATOM 721 C C . ARG A 1 89 ? 0.504 -6.948 -2.479 1.00 88.75 89 ARG A C 1
ATOM 723 O O . ARG A 1 89 ? 1.432 -7.228 -1.742 1.00 88.75 89 ARG A O 1
ATOM 730 N N . ALA A 1 90 ? -0.521 -6.199 -2.088 1.00 87.94 90 ALA A N 1
ATOM 731 C CA . ALA A 1 90 ? -0.490 -5.350 -0.908 1.00 87.94 90 ALA A CA 1
ATOM 732 C C . ALA A 1 90 ? -0.242 -6.128 0.381 1.00 87.94 90 ALA A C 1
ATOM 734 O O . ALA A 1 90 ? 0.574 -5.703 1.189 1.00 87.94 90 ALA A O 1
ATOM 735 N N . MET A 1 91 ? -0.897 -7.280 0.545 1.00 85.94 91 MET A N 1
ATOM 736 C CA . MET A 1 91 ? -0.681 -8.134 1.710 1.00 85.94 91 MET A CA 1
ATOM 737 C C . MET A 1 91 ? 0.775 -8.610 1.771 1.00 85.94 91 MET A C 1
ATOM 739 O O . MET A 1 91 ? 1.457 -8.331 2.748 1.00 85.94 91 MET A O 1
ATOM 743 N N . ALA A 1 92 ? 1.282 -9.241 0.708 1.00 85.88 92 ALA A N 1
ATOM 744 C CA . ALA A 1 92 ? 2.667 -9.712 0.648 1.00 85.88 92 ALA A CA 1
ATOM 745 C C . ALA A 1 92 ? 3.684 -8.565 0.806 1.00 85.88 92 ALA A C 1
ATOM 747 O O . ALA A 1 92 ? 4.657 -8.693 1.547 1.00 85.88 92 ALA A O 1
ATOM 748 N N . ALA A 1 93 ? 3.417 -7.422 0.171 1.00 87.19 93 ALA A N 1
ATOM 749 C CA . ALA A 1 93 ? 4.257 -6.233 0.201 1.00 87.19 93 ALA A CA 1
ATOM 750 C C . ALA A 1 93 ? 4.370 -5.651 1.611 1.00 87.19 93 ALA A C 1
ATOM 752 O O . ALA A 1 93 ? 5.465 -5.286 2.017 1.00 87.19 93 ALA A O 1
ATOM 753 N N . LEU A 1 94 ? 3.283 -5.619 2.389 1.00 85.25 94 LEU A N 1
ATOM 754 C CA . LEU A 1 94 ? 3.324 -5.180 3.790 1.00 85.25 94 LEU A CA 1
ATOM 755 C C . LEU A 1 94 ? 4.222 -6.066 4.668 1.00 85.25 94 LEU A C 1
ATOM 757 O O . LEU A 1 94 ? 4.760 -5.581 5.660 1.00 85.25 94 LEU A O 1
ATOM 761 N N . PHE A 1 95 ? 4.429 -7.327 4.281 1.00 81.94 95 PHE A N 1
ATOM 762 C CA . PHE A 1 95 ? 5.361 -8.254 4.930 1.00 81.94 95 PHE A CA 1
ATOM 763 C C . PHE A 1 95 ? 6.740 -8.313 4.247 1.00 81.94 95 PHE A C 1
ATOM 765 O O . PHE A 1 95 ? 7.535 -9.201 4.542 1.00 81.94 95 PHE A O 1
ATOM 772 N N . GLY A 1 96 ? 7.041 -7.383 3.335 1.00 79.62 96 GLY A N 1
ATOM 773 C CA . GLY A 1 96 ? 8.344 -7.275 2.672 1.00 79.62 96 GLY A CA 1
ATOM 774 C C . GLY A 1 96 ? 8.539 -8.189 1.458 1.00 79.62 96 GLY A C 1
ATOM 775 O O . GLY A 1 96 ? 9.646 -8.272 0.939 1.00 79.62 96 GLY A O 1
ATOM 776 N N . THR A 1 97 ? 7.490 -8.855 0.971 1.00 85.31 97 THR A N 1
ATOM 777 C CA . THR A 1 97 ? 7.561 -9.737 -0.208 1.00 85.31 97 THR A CA 1
ATOM 778 C C . THR A 1 97 ? 6.919 -9.084 -1.435 1.00 85.31 97 THR A C 1
ATOM 780 O O . THR A 1 97 ? 5.799 -8.583 -1.366 1.00 85.31 97 THR A O 1
ATOM 783 N N . CYS A 1 98 ? 7.587 -9.123 -2.593 1.00 84.94 98 CYS A N 1
ATOM 784 C CA . CYS A 1 98 ? 7.085 -8.522 -3.835 1.00 84.94 98 CYS A CA 1
ATOM 785 C C . CYS A 1 98 ? 6.681 -9.593 -4.860 1.00 84.94 98 CYS A C 1
ATOM 787 O O . CYS A 1 98 ? 7.522 -10.165 -5.548 1.00 84.94 98 CYS A O 1
ATOM 789 N N . LEU A 1 99 ? 5.381 -9.866 -4.992 1.00 86.81 99 LEU A N 1
ATOM 790 C CA . LEU A 1 99 ? 4.884 -10.865 -5.946 1.00 86.81 99 LEU A CA 1
ATOM 791 C C . LEU A 1 99 ? 4.827 -10.293 -7.366 1.00 86.81 99 LEU A C 1
ATOM 793 O O . LEU A 1 99 ? 4.189 -9.269 -7.594 1.00 86.81 99 LEU A O 1
ATOM 797 N N . GLY A 1 100 ? 5.444 -10.957 -8.347 1.00 83.12 100 GLY A N 1
ATOM 798 C CA . GLY A 1 100 ? 5.370 -10.546 -9.758 1.00 83.12 100 GLY A CA 1
ATOM 799 C C . GLY A 1 100 ? 5.876 -9.119 -10.002 1.00 83.12 100 GLY A C 1
ATOM 800 O O . GLY A 1 100 ? 5.242 -8.357 -10.739 1.00 83.12 100 GLY A O 1
ATOM 801 N N . CYS A 1 101 ? 6.949 -8.739 -9.311 1.00 88.00 101 CYS A N 1
ATOM 802 C CA . CYS A 1 101 ? 7.583 -7.429 -9.400 1.00 88.00 101 CYS A CA 1
ATOM 803 C C . CYS A 1 101 ? 8.794 -7.459 -10.335 1.00 88.00 101 CYS A C 1
ATOM 805 O O . CYS A 1 101 ? 9.390 -8.510 -10.567 1.00 88.00 101 CYS A O 1
ATOM 807 N N . THR A 1 102 ? 9.172 -6.300 -10.870 1.00 91.25 102 THR A N 1
ATOM 808 C CA . THR A 1 102 ? 10.463 -6.156 -11.553 1.00 91.25 102 THR A CA 1
ATOM 809 C C . THR A 1 102 ? 11.606 -6.158 -10.530 1.00 91.25 102 THR A C 1
ATOM 811 O O . THR A 1 102 ? 11.392 -5.802 -9.366 1.00 91.25 102 THR A O 1
ATOM 814 N N . PRO A 1 103 ? 12.852 -6.457 -10.944 1.00 92.38 103 PRO A N 1
ATOM 815 C CA . PRO A 1 103 ? 14.005 -6.343 -10.052 1.00 92.38 103 PRO A CA 1
ATOM 816 C C . PRO A 1 103 ? 14.181 -4.932 -9.469 1.00 92.38 103 PRO A C 1
ATOM 818 O O . PRO A 1 103 ? 14.742 -4.765 -8.389 1.00 92.38 103 PRO A O 1
ATOM 821 N N . PHE A 1 104 ? 13.730 -3.893 -10.180 1.00 92.44 104 PHE A N 1
ATOM 822 C CA . PHE A 1 104 ? 13.757 -2.523 -9.676 1.00 92.44 104 PHE A CA 1
ATOM 823 C C . PHE A 1 104 ? 12.742 -2.314 -8.548 1.00 92.44 104 PHE A C 1
ATOM 825 O O . PHE A 1 104 ? 13.100 -1.765 -7.506 1.00 92.44 104 PHE A O 1
ATOM 832 N N . GLN A 1 105 ? 11.505 -2.777 -8.735 1.00 92.00 105 GLN A N 1
ATOM 833 C CA . GLN A 1 105 ? 10.442 -2.702 -7.731 1.00 92.00 105 GLN A CA 1
ATOM 834 C C . GLN A 1 105 ? 10.815 -3.471 -6.464 1.00 92.00 105 GLN A C 1
ATOM 836 O O . GLN A 1 105 ? 10.672 -2.947 -5.366 1.00 92.00 105 GLN A O 1
ATOM 841 N N . GLU A 1 106 ? 11.352 -4.681 -6.616 1.00 91.56 106 GLU A N 1
ATOM 842 C CA . GLU A 1 106 ? 11.756 -5.528 -5.493 1.00 91.56 106 GLU A CA 1
ATOM 843 C C . GLU A 1 106 ? 12.852 -4.866 -4.646 1.00 91.56 106 GLU A C 1
ATOM 845 O O . GLU A 1 106 ? 12.698 -4.730 -3.435 1.00 91.56 106 GLU A O 1
ATOM 850 N N . ARG A 1 107 ? 13.906 -4.333 -5.283 1.00 93.06 107 ARG A N 1
ATOM 851 C CA . ARG A 1 107 ? 14.990 -3.622 -4.579 1.00 93.06 107 ARG A CA 1
ATOM 852 C C . ARG A 1 107 ? 14.547 -2.329 -3.894 1.00 93.06 107 ARG A C 1
ATOM 854 O O . ARG A 1 107 ? 15.231 -1.862 -2.987 1.00 93.06 107 ARG A O 1
ATOM 861 N N . ASN A 1 108 ? 13.462 -1.707 -4.351 1.00 91.31 108 ASN A N 1
ATOM 862 C CA . ASN A 1 108 ? 12.962 -0.457 -3.779 1.00 91.31 108 ASN A CA 1
ATOM 863 C C . ASN A 1 108 ? 11.774 -0.653 -2.830 1.00 91.31 108 ASN A C 1
ATOM 865 O O . ASN A 1 108 ? 11.387 0.314 -2.173 1.00 91.31 108 ASN A O 1
ATOM 869 N N . LEU A 1 109 ? 11.221 -1.865 -2.715 1.00 90.00 109 LEU A N 1
ATOM 870 C CA . LEU A 1 109 ? 10.027 -2.135 -1.916 1.00 90.00 109 LEU A CA 1
ATOM 871 C C . LEU A 1 109 ? 10.200 -1.685 -0.463 1.00 90.00 109 LEU A C 1
ATOM 873 O O . LEU A 1 109 ? 9.370 -0.939 0.051 1.00 90.00 109 LEU A O 1
ATOM 877 N N . GLU A 1 110 ? 11.299 -2.088 0.176 1.00 89.94 110 GLU A N 1
ATOM 878 C CA . GLU A 1 110 ? 11.605 -1.717 1.560 1.00 89.94 110 GLU A CA 1
ATOM 879 C C . GLU A 1 110 ? 11.667 -0.193 1.728 1.00 89.94 110 GLU A C 1
ATOM 881 O O . GLU A 1 110 ? 11.001 0.376 2.592 1.00 89.94 110 GLU A O 1
ATOM 886 N N . ARG A 1 111 ? 12.391 0.494 0.836 1.00 91.12 111 ARG A N 1
ATOM 887 C CA . ARG A 1 111 ? 12.490 1.960 0.836 1.00 91.12 111 ARG A CA 1
ATOM 888 C C . ARG A 1 111 ? 11.119 2.620 0.688 1.00 91.12 111 ARG A C 1
ATOM 890 O O . ARG A 1 111 ? 10.853 3.629 1.336 1.00 91.12 111 ARG A O 1
ATOM 897 N N . TRP A 1 112 ? 10.254 2.085 -0.169 1.00 91.38 112 TRP A N 1
ATOM 898 C CA . TRP A 1 112 ? 8.908 2.614 -0.369 1.00 91.38 112 TRP A CA 1
ATOM 899 C C . TRP A 1 112 ? 8.010 2.378 0.846 1.00 91.38 112 TRP A C 1
ATOM 901 O O . TRP A 1 112 ? 7.260 3.277 1.217 1.00 91.38 112 TRP A O 1
ATOM 911 N N . LEU A 1 113 ? 8.108 1.223 1.505 1.00 89.75 113 LEU A N 1
ATOM 912 C CA . LEU A 1 113 ? 7.376 0.955 2.745 1.00 89.75 113 LEU A CA 1
ATOM 913 C C . LEU A 1 113 ? 7.809 1.899 3.866 1.00 89.75 113 LEU A C 1
ATOM 915 O O . LEU A 1 113 ? 6.953 2.506 4.506 1.00 89.75 113 LEU A O 1
ATOM 919 N N . LEU A 1 114 ? 9.117 2.084 4.058 1.00 90.06 114 LEU A N 1
ATOM 920 C CA . LEU A 1 114 ? 9.650 3.043 5.028 1.00 90.06 114 LEU A CA 1
ATOM 921 C C . LEU A 1 114 ? 9.185 4.469 4.705 1.00 90.06 114 LEU A C 1
ATOM 923 O O . LEU A 1 114 ? 8.656 5.157 5.573 1.00 90.06 114 LEU A O 1
ATOM 927 N N . GLY A 1 115 ? 9.249 4.875 3.434 1.00 90.19 115 GLY A N 1
ATOM 928 C CA . GLY A 1 115 ? 8.741 6.176 2.996 1.00 90.19 115 GLY A CA 1
ATOM 929 C C . GLY A 1 115 ? 7.240 6.369 3.248 1.00 90.19 115 GLY A C 1
ATOM 930 O O . GLY A 1 115 ? 6.811 7.472 3.586 1.00 90.19 115 GLY A O 1
ATOM 931 N N . LEU A 1 116 ? 6.434 5.310 3.123 1.00 89.75 116 LEU A N 1
ATOM 932 C CA . LEU A 1 116 ? 5.009 5.342 3.455 1.00 89.75 116 LEU A CA 1
ATOM 933 C C . LEU A 1 116 ? 4.785 5.494 4.966 1.00 89.75 116 LEU A C 1
ATOM 935 O O . LEU A 1 116 ? 3.927 6.283 5.369 1.00 89.75 116 LEU A O 1
ATOM 939 N N . ILE A 1 117 ? 5.542 4.756 5.781 1.00 91.44 117 ILE A N 1
ATOM 940 C CA . ILE A 1 117 ? 5.486 4.830 7.247 1.00 91.44 117 ILE A CA 1
ATOM 941 C C . ILE A 1 117 ? 5.840 6.242 7.714 1.00 91.44 117 ILE A C 1
ATOM 943 O O . ILE A 1 117 ? 5.102 6.814 8.514 1.00 91.44 117 ILE A O 1
ATOM 947 N N . ASP A 1 118 ? 6.907 6.823 7.168 1.00 91.62 118 ASP A N 1
ATOM 948 C CA . ASP A 1 118 ? 7.376 8.156 7.541 1.00 91.62 118 ASP A CA 1
ATOM 949 C C . ASP A 1 118 ? 6.395 9.249 7.101 1.00 91.62 118 ASP A C 1
ATOM 951 O O . ASP A 1 118 ? 6.066 10.153 7.871 1.00 91.62 118 ASP A O 1
ATOM 955 N N . ALA A 1 119 ? 5.888 9.169 5.867 1.00 91.25 119 ALA A N 1
ATOM 956 C CA . ALA A 1 119 ? 5.017 10.202 5.315 1.00 91.25 119 ALA A CA 1
ATOM 957 C C . ALA A 1 119 ? 3.573 10.121 5.840 1.00 91.25 119 ALA A C 1
ATOM 959 O O . ALA A 1 119 ? 2.921 11.149 6.021 1.00 91.25 119 ALA A O 1
ATOM 960 N N . ASN A 1 120 ? 3.033 8.912 6.034 1.00 91.94 120 ASN A N 1
ATOM 961 C CA . ASN A 1 120 ? 1.630 8.690 6.396 1.00 91.94 120 ASN A CA 1
ATOM 962 C C . ASN A 1 120 ? 1.473 7.519 7.394 1.00 91.94 120 ASN A C 1
ATOM 964 O O . ASN A 1 120 ? 0.799 6.526 7.085 1.00 91.94 120 ASN A O 1
ATOM 968 N N . PRO A 1 121 ? 1.998 7.642 8.627 1.00 91.31 121 PRO A N 1
ATOM 969 C CA . PRO A 1 121 ? 2.012 6.550 9.607 1.00 91.31 121 PRO A CA 1
ATOM 970 C C . PRO A 1 121 ? 0.606 6.064 9.981 1.00 91.31 121 PRO A C 1
ATOM 972 O O . PRO A 1 121 ? 0.374 4.869 10.158 1.00 91.31 121 PRO A O 1
ATOM 975 N N . THR A 1 122 ? -0.369 6.974 10.051 1.00 91.56 122 THR A N 1
ATOM 976 C CA . THR A 1 122 ? -1.769 6.633 10.346 1.00 91.56 122 THR A CA 1
ATOM 977 C C . THR A 1 122 ? -2.388 5.761 9.258 1.00 91.56 122 THR A C 1
ATOM 979 O O . THR A 1 122 ? -3.141 4.839 9.564 1.00 91.56 122 THR A O 1
ATOM 982 N N . LEU A 1 123 ? -2.068 6.031 7.988 1.00 91.06 123 LEU A N 1
ATOM 983 C CA . LEU A 1 123 ? -2.597 5.256 6.870 1.00 91.06 123 LEU A CA 1
ATOM 984 C C . LEU A 1 123 ? -1.953 3.871 6.816 1.00 91.06 123 LEU A C 1
ATOM 986 O O . LEU A 1 123 ? -2.654 2.884 6.619 1.00 91.06 123 LEU A O 1
ATOM 990 N N . PHE A 1 124 ? -0.643 3.793 7.063 1.00 91.19 124 PHE A N 1
ATOM 991 C CA . PHE A 1 124 ? 0.053 2.517 7.199 1.00 91.19 124 PHE A CA 1
ATOM 992 C C . PHE A 1 124 ? -0.539 1.672 8.337 1.00 91.19 124 PHE A C 1
ATOM 994 O O . PHE A 1 124 ? -0.870 0.505 8.139 1.00 91.19 124 PHE A O 1
ATOM 1001 N N . ARG A 1 125 ? -0.771 2.275 9.511 1.00 92.31 125 ARG A N 1
ATOM 1002 C CA . ARG A 1 125 ? -1.421 1.597 10.642 1.00 92.31 125 ARG A CA 1
ATOM 1003 C C . ARG A 1 125 ? -2.821 1.108 10.273 1.00 92.31 125 ARG A C 1
ATOM 1005 O O . ARG A 1 125 ? -3.139 -0.040 10.553 1.00 92.31 125 ARG A O 1
ATOM 1012 N N . ALA A 1 126 ? -3.627 1.925 9.595 1.00 92.12 126 ALA A N 1
ATOM 1013 C CA . ALA A 1 126 ? -4.935 1.497 9.099 1.00 92.12 126 ALA A CA 1
ATOM 1014 C C . ALA A 1 126 ? -4.828 0.311 8.116 1.00 92.12 126 ALA A C 1
ATOM 1016 O O . ALA A 1 126 ? -5.677 -0.576 8.153 1.00 92.12 126 ALA A O 1
ATOM 1017 N N . ALA A 1 127 ? -3.783 0.265 7.276 1.00 90.94 127 ALA A N 1
ATOM 1018 C CA . ALA A 1 127 ? -3.506 -0.858 6.370 1.00 90.94 127 ALA A CA 1
ATOM 1019 C C . ALA A 1 127 ? -3.324 -2.154 7.158 1.00 90.94 127 ALA A C 1
ATOM 1021 O O . ALA A 1 127 ? -4.009 -3.142 6.908 1.00 90.94 127 ALA A O 1
ATOM 1022 N N . MET A 1 128 ? -2.433 -2.110 8.150 1.00 90.56 128 MET A N 1
ATOM 1023 C CA . MET A 1 128 ? -2.124 -3.252 9.005 1.00 90.56 128 MET A CA 1
ATOM 1024 C C . MET A 1 128 ? -3.351 -3.712 9.784 1.00 90.56 128 MET A C 1
ATOM 1026 O O . MET A 1 128 ? -3.622 -4.904 9.840 1.00 90.56 128 MET A O 1
ATOM 1030 N N . VAL A 1 129 ? -4.136 -2.779 10.328 1.00 92.06 129 VAL A N 1
ATOM 1031 C CA . VAL A 1 129 ? -5.389 -3.106 11.020 1.00 92.06 129 VAL A CA 1
ATOM 1032 C C . VAL A 1 129 ? -6.360 -3.810 10.079 1.00 92.06 129 VAL A C 1
ATOM 1034 O O . VAL A 1 129 ? -6.945 -4.815 10.468 1.00 92.06 129 VAL A O 1
ATOM 1037 N N . LYS A 1 130 ? -6.514 -3.327 8.841 1.00 90.88 130 LYS A N 1
ATOM 1038 C CA . LYS A 1 130 ? -7.395 -3.969 7.862 1.00 90.88 130 LYS A CA 1
ATOM 1039 C C . LYS A 1 130 ? -6.925 -5.380 7.512 1.00 90.88 130 LYS A C 1
ATOM 1041 O O . LYS A 1 130 ? -7.751 -6.281 7.486 1.00 90.88 130 LYS A O 1
ATOM 1046 N N . VAL A 1 131 ? -5.621 -5.581 7.313 1.00 88.38 131 VAL A N 1
ATOM 1047 C CA . VAL A 1 131 ? -5.044 -6.915 7.079 1.00 88.38 131 VAL A CA 1
ATOM 1048 C C . VAL A 1 131 ? -5.279 -7.837 8.273 1.00 88.38 131 VAL A C 1
ATOM 1050 O O . VAL A 1 131 ? -5.724 -8.960 8.080 1.00 88.38 131 VAL A O 1
ATOM 1053 N N . CYS A 1 132 ? -5.048 -7.366 9.501 1.00 88.25 132 CYS A N 1
ATOM 1054 C CA . CYS A 1 132 ? -5.332 -8.145 10.705 1.00 88.25 132 CYS A CA 1
ATOM 1055 C C . CYS A 1 132 ? -6.805 -8.559 10.771 1.00 88.25 132 CYS A C 1
ATOM 1057 O O . CYS A 1 132 ? -7.091 -9.727 11.002 1.00 88.25 132 CYS A O 1
ATOM 1059 N N . VAL A 1 133 ? -7.728 -7.626 10.518 1.00 88.19 133 VAL A N 1
ATOM 1060 C CA . VAL A 1 133 ? -9.171 -7.911 10.494 1.00 88.19 133 VAL A CA 1
ATOM 1061 C C . VAL A 1 133 ? -9.521 -8.937 9.412 1.00 88.19 133 VAL A C 1
ATOM 1063 O O . VAL A 1 133 ? -10.281 -9.854 9.693 1.00 88.19 133 VAL A O 1
ATOM 1066 N N . ASP A 1 134 ? -8.949 -8.827 8.210 1.00 86.19 134 ASP A N 1
ATOM 1067 C CA . ASP A 1 134 ? -9.179 -9.785 7.114 1.00 86.19 134 ASP A CA 1
ATOM 1068 C C . ASP A 1 134 ? -8.610 -11.182 7.396 1.00 86.19 134 ASP A C 1
ATOM 1070 O O . ASP A 1 134 ? -9.035 -12.156 6.783 1.00 86.19 134 ASP A O 1
ATOM 1074 N N . MET A 1 135 ? -7.641 -11.274 8.307 1.00 85.31 135 MET A N 1
ATOM 1075 C CA . MET A 1 135 ? -7.040 -12.521 8.780 1.00 85.31 135 MET A CA 1
ATOM 1076 C C . MET A 1 135 ? -7.661 -13.015 10.098 1.00 85.31 135 MET A C 1
ATOM 1078 O O . MET A 1 135 ? -7.068 -13.863 10.763 1.00 85.31 135 MET A O 1
ATOM 1082 N N . ASP A 1 136 ? -8.803 -12.454 10.513 1.00 88.75 136 ASP A N 1
ATOM 1083 C CA . ASP A 1 136 ? -9.484 -12.762 11.779 1.00 88.75 136 ASP A CA 1
ATOM 1084 C C . ASP A 1 136 ? -8.600 -12.571 13.034 1.00 88.75 136 ASP A C 1
ATOM 1086 O O . ASP A 1 136 ? -8.818 -13.170 14.091 1.00 88.75 136 ASP A O 1
ATOM 1090 N N . VAL A 1 137 ? -7.594 -11.696 12.948 1.00 88.75 137 VAL A N 1
ATOM 1091 C CA . VAL A 1 137 ? -6.725 -11.327 14.069 1.00 88.75 137 VAL A CA 1
ATOM 1092 C C . VAL A 1 137 ? -7.389 -10.201 14.872 1.00 88.75 137 VAL A C 1
ATOM 1094 O O . VAL A 1 137 ? -7.698 -9.142 14.314 1.00 88.75 137 VAL A O 1
ATOM 1097 N N . PRO A 1 138 ? -7.580 -10.363 16.195 1.00 87.12 138 PRO A N 1
ATOM 1098 C CA . PRO A 1 138 ? -8.237 -9.352 17.013 1.00 87.12 138 PRO A CA 1
ATOM 1099 C C . PRO A 1 138 ? -7.404 -8.066 17.093 1.00 87.12 138 PRO A C 1
ATOM 1101 O O . PRO A 1 138 ? -6.209 -8.087 17.390 1.00 87.12 138 PRO A O 1
ATOM 1104 N N . VAL A 1 139 ? -8.068 -6.929 16.887 1.00 91.38 139 VAL A N 1
ATOM 1105 C CA . VAL A 1 139 ? -7.487 -5.581 16.973 1.00 91.38 139 VAL A CA 1
ATOM 1106 C C . VAL A 1 139 ? -8.193 -4.761 18.054 1.00 91.38 139 VAL A C 1
ATOM 1108 O O . VAL A 1 139 ? -9.372 -4.968 18.339 1.00 91.38 139 VAL A O 1
ATOM 1111 N N . GLY A 1 140 ? -7.478 -3.825 18.683 1.00 90.38 140 GLY A N 1
ATOM 1112 C CA . GLY A 1 140 ? -8.070 -2.939 19.689 1.00 90.38 140 GLY A CA 1
ATOM 1113 C C . GLY A 1 140 ? -9.121 -1.998 19.087 1.00 90.38 140 GLY A C 1
ATOM 1114 O O . GLY A 1 140 ? -9.051 -1.647 17.911 1.00 90.38 140 GLY A O 1
ATOM 1115 N N . GLN A 1 141 ? -10.076 -1.525 19.894 1.00 90.56 141 GLN A N 1
ATOM 1116 C CA . GLN A 1 141 ? -11.107 -0.586 19.417 1.00 90.56 141 GLN A CA 1
ATOM 1117 C C . GLN A 1 141 ? -10.515 0.729 18.883 1.00 90.56 141 GLN A C 1
ATOM 1119 O O . GLN A 1 141 ? -10.986 1.248 17.873 1.00 90.56 141 GLN A O 1
ATOM 1124 N N . GLU A 1 142 ? -9.457 1.244 19.519 1.00 89.81 142 GLU A N 1
ATOM 1125 C CA . GLU A 1 142 ? -8.748 2.449 19.059 1.00 89.81 142 GLU A CA 1
ATOM 1126 C C . GLU A 1 142 ? -8.119 2.259 17.670 1.00 89.81 142 GLU A C 1
ATOM 1128 O O . GLU A 1 142 ? -8.135 3.172 16.848 1.00 89.81 142 GLU A O 1
ATOM 1133 N N . ASP A 1 143 ? -7.584 1.067 17.400 1.00 89.00 143 ASP A N 1
ATOM 1134 C CA . ASP A 1 143 ? -7.029 0.697 16.099 1.00 89.00 143 ASP A CA 1
ATOM 1135 C C . ASP A 1 143 ? -8.128 0.542 15.052 1.00 89.00 143 ASP A C 1
ATOM 1137 O O . ASP A 1 143 ? -8.014 1.057 13.942 1.00 89.00 143 ASP A O 1
ATOM 1141 N N . PHE A 1 144 ? -9.223 -0.122 15.422 1.00 90.00 144 PHE A N 1
ATOM 1142 C CA . PHE A 1 144 ? -10.365 -0.330 14.540 1.00 90.00 144 PHE A CA 1
ATOM 1143 C C . PHE A 1 144 ? -11.008 0.995 14.108 1.00 90.00 144 PHE A C 1
ATOM 1145 O O . PHE A 1 144 ? -11.414 1.145 12.954 1.00 90.00 144 PHE A O 1
ATOM 1152 N N . ALA A 1 145 ? -11.029 1.999 14.992 1.00 91.94 145 ALA A N 1
ATOM 1153 C CA . ALA A 1 145 ? -11.526 3.338 14.680 1.00 91.94 145 ALA A CA 1
ATOM 1154 C C . ALA A 1 145 ? -10.779 4.007 13.507 1.00 91.94 145 ALA A C 1
ATOM 1156 O O . ALA A 1 145 ? -11.362 4.834 12.802 1.00 91.94 145 ALA A O 1
ATOM 1157 N N . LEU A 1 146 ? -9.527 3.614 13.230 1.00 91.12 146 LEU A N 1
ATOM 1158 C CA . LEU A 1 146 ? -8.756 4.112 12.084 1.00 91.12 146 LEU A CA 1
ATOM 1159 C C . LEU A 1 146 ? -9.361 3.706 10.733 1.00 91.12 146 LEU A C 1
ATOM 1161 O O . LEU A 1 146 ? -9.103 4.370 9.728 1.00 91.12 146 LEU A O 1
ATOM 1165 N N . LEU A 1 147 ? -10.174 2.645 10.696 1.00 90.12 147 LEU A N 1
ATOM 1166 C CA . LEU A 1 147 ? -10.860 2.194 9.485 1.00 90.12 147 LEU A CA 1
ATOM 1167 C C . LEU A 1 147 ? -12.104 3.032 9.165 1.00 90.12 147 LEU A C 1
ATOM 1169 O O . LEU A 1 147 ? -12.543 3.044 8.017 1.00 90.12 147 LEU A O 1
ATOM 1173 N N . GLY A 1 148 ? -12.653 3.760 10.144 1.00 88.88 148 GLY A N 1
ATOM 1174 C CA . GLY A 1 148 ? -13.906 4.515 10.017 1.00 88.88 148 GLY A CA 1
ATOM 1175 C C . GLY A 1 148 ? -14.017 5.381 8.751 1.00 88.88 148 GLY A C 1
ATOM 1176 O O . GLY A 1 148 ? -15.015 5.262 8.046 1.00 88.88 148 GLY A O 1
ATOM 1177 N N . PRO A 1 149 ? -12.998 6.182 8.378 1.00 87.50 149 PRO A N 1
ATOM 1178 C CA . PRO A 1 149 ? -13.028 7.006 7.160 1.00 87.50 149 PRO A CA 1
ATOM 1179 C C . PRO A 1 149 ? -13.096 6.229 5.830 1.00 87.50 149 PRO A C 1
ATOM 1181 O O . PRO A 1 149 ? -13.283 6.829 4.763 1.00 87.50 149 PRO A O 1
ATOM 1184 N N . PHE A 1 150 ? -12.863 4.917 5.867 1.00 85.88 150 PHE A N 1
ATOM 1185 C CA . PHE A 1 150 ? -12.768 4.046 4.697 1.00 85.88 150 PHE A CA 1
ATOM 1186 C C . PHE A 1 150 ? -13.909 3.036 4.600 1.00 85.88 150 PHE A C 1
ATOM 1188 O O . PHE A 1 150 ? -14.160 2.523 3.510 1.00 85.88 150 PHE A O 1
ATOM 1195 N N . LEU A 1 151 ? -14.602 2.772 5.707 1.00 83.81 151 LEU A N 1
ATOM 1196 C CA . LEU A 1 151 ? -15.765 1.899 5.722 1.00 83.81 151 LEU A CA 1
ATOM 1197 C C . LEU A 1 151 ? -16.956 2.581 5.030 1.00 83.81 151 LEU A C 1
ATOM 1199 O O . LEU A 1 151 ? -17.109 3.803 5.129 1.00 83.81 151 LEU A O 1
ATOM 1203 N N . PRO A 1 152 ? -17.804 1.817 4.319 1.00 73.12 152 PRO A N 1
ATOM 1204 C CA . PRO A 1 152 ? -19.037 2.364 3.777 1.00 73.12 152 PRO A CA 1
ATOM 1205 C C . PRO A 1 152 ? -19.889 2.907 4.927 1.00 73.12 152 PRO A C 1
ATOM 1207 O O . PRO A 1 152 ? -20.082 2.237 5.945 1.00 73.12 152 PRO A O 1
ATOM 1210 N N . THR A 1 153 ? -20.409 4.123 4.771 1.00 65.81 153 THR A N 1
ATOM 1211 C CA . THR A 1 153 ? -21.448 4.626 5.667 1.00 65.81 153 THR A CA 1
ATOM 1212 C C . THR A 1 153 ? -22.646 3.702 5.511 1.00 65.81 153 THR A C 1
ATOM 1214 O O . THR A 1 153 ? -23.170 3.560 4.405 1.00 65.81 153 THR A O 1
ATOM 1217 N N . LYS A 1 154 ? -23.065 3.030 6.590 1.00 54.28 154 LYS A N 1
ATOM 1218 C CA . LYS A 1 154 ? -24.372 2.372 6.593 1.00 54.28 154 LYS A CA 1
ATOM 1219 C C . LYS A 1 154 ? -25.394 3.478 6.348 1.00 54.28 154 LYS A C 1
ATOM 1221 O O . LYS A 1 154 ? -25.585 4.327 7.214 1.00 54.28 154 LYS A O 1
ATOM 1226 N N . ASN A 1 155 ? -25.970 3.510 5.152 1.00 46.06 155 ASN A N 1
ATOM 1227 C CA . ASN A 1 155 ? -27.169 4.291 4.908 1.00 46.06 155 ASN A CA 1
ATOM 1228 C C . ASN A 1 155 ? -28.258 3.618 5.750 1.00 46.06 155 ASN A C 1
ATOM 1230 O O . ASN A 1 155 ? -28.681 2.511 5.415 1.00 46.06 155 ASN A O 1
ATOM 1234 N N . SER A 1 156 ? -28.576 4.222 6.897 1.00 39.97 156 SER A N 1
ATOM 1235 C CA . SER A 1 156 ? -29.796 3.923 7.649 1.00 39.97 156 SER A CA 1
ATOM 1236 C C . SER A 1 156 ? -31.017 4.381 6.867 1.00 39.97 156 SER A C 1
ATOM 1238 O O . SER A 1 156 ? -30.915 5.442 6.209 1.00 39.97 156 SER A O 1
#

pLDDT: mean 74.97, std 21.31, range [32.16, 93.06]

Radius of gyration: 16.26 Å; chains: 1; bounding box: 45×38×48 Å

Secondary structure (DSSP, 8-state):
---TTHHHHHHHHHHHGGGT-S-----PEEPTTS-EE-S-TTS-----GGGGG--HHHHHH-HHHHHHHHHHHHSS----HHHHHHTTTHHHHHTT--TT--HHHHHHHHHHHHHHHHH-HHHHHHHHHHHHHHTT----HHHHGGGTTTSPP---

InterPro domains:
  IPR005055 Insect odorant-binding protein A10/Ejaculatory bulb-specific protein 3 [PF03392] (52-128)
  IPR036682 Insect odorant-binding protein A10/Ejaculatory bulb-specific protein 3 superfamily [G3DSA:1.10.2080.10] (49-137)
  IPR036682 Insect odorant-binding protein A10/Ejaculatory bulb-specific protein 3 superfamily [SSF100910] (51-127)